Protein AF-A0A060CLJ3-F1 (afdb_monomer_lite)

Secondary structure (DSSP, 8-state):
--EEEEEEESS-TTHHHHHHHHHHT-S---EEEEEEE-S--HHHHHHHHHTTT-TTEEEEE--

InterPro domains:
  IPR001173 Glycosyltransferase 2-like [PF00535] (4-61)
  IPR029044 Nucleotide-diphospho-sugar transferases [G3DSA:3.90.550.10] (2-63)
  IPR029044 Nucleotide-diphospho-sugar transferases [SSF53448] (2-62)
  IPR050834 Glycosyltransferase 2 family enzymes [PTHR43685] (3-63)

Radius of gyra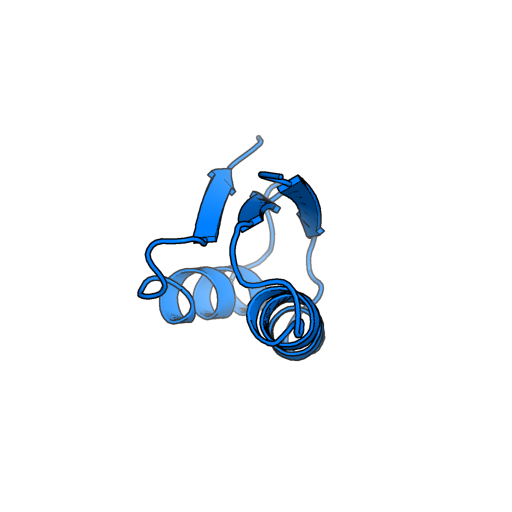tion: 11.32 Å; chains: 1; bounding box: 23×19×32 Å

pLDDT: mean 94.04, std 5.14, range [64.44, 98.06]

Structure (mmCIF, N/CA/C/O backbone):
data_AF-A0A060CLJ3-F1
#
_entry.id   AF-A0A060CLJ3-F1
#
loop_
_atom_site.group_PDB
_atom_site.id
_atom_site.type_symbol
_atom_site.label_atom_id
_atom_site.label_alt_id
_atom_site.label_comp_id
_atom_site.label_asym_id
_atom_site.label_entity_id
_atom_site.label_seq_id
_atom_site.pdbx_PDB_ins_code
_atom_site.Cartn_x
_atom_site.Cartn_y
_atom_site.Cartn_z
_atom_site.occupancy
_atom_site.B_iso_or_equiv
_atom_site.auth_seq_id
_atom_site.auth_comp_id
_atom_site.auth_asym_id
_atom_site.auth_atom_id
_atom_site.pdbx_PDB_model_num
ATOM 1 N N . MET A 1 1 ? -10.714 9.589 17.897 1.00 77.50 1 MET A N 1
ATOM 2 C CA . MET A 1 1 ? -10.261 10.637 16.958 1.00 77.50 1 MET A CA 1
ATOM 3 C C . MET A 1 1 ? -9.635 9.876 15.826 1.00 77.50 1 MET A C 1
ATOM 5 O O . MET A 1 1 ? -8.777 9.052 16.113 1.00 77.50 1 MET A O 1
ATOM 9 N N . LYS A 1 2 ? -10.098 10.119 14.605 1.00 90.00 2 LYS A N 1
ATOM 10 C CA . LYS A 1 2 ? -9.642 9.382 13.437 1.00 90.00 2 LYS A CA 1
ATOM 11 C C . LYS A 1 2 ? -8.505 10.138 12.763 1.00 90.00 2 LYS A C 1
ATOM 13 O O . LYS A 1 2 ? -8.648 11.337 12.523 1.00 90.00 2 LYS A O 1
ATOM 18 N N . PHE A 1 3 ? -7.403 9.450 12.485 1.00 96.25 3 PHE A N 1
ATOM 19 C CA . PHE A 1 3 ? -6.230 10.022 11.825 1.00 96.25 3 PHE A CA 1
ATOM 20 C C . PHE A 1 3 ? -6.098 9.506 10.393 1.00 96.25 3 PHE A C 1
ATOM 22 O O . PHE A 1 3 ? -6.349 8.335 10.121 1.00 96.25 3 PHE A O 1
ATOM 29 N N . SER A 1 4 ? -5.6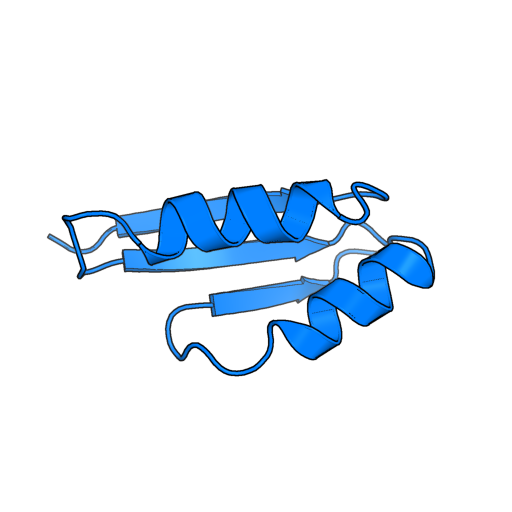49 10.370 9.490 1.00 97.31 4 SER A N 1
ATOM 30 C CA . SER A 1 4 ? -5.226 9.969 8.149 1.00 97.31 4 SER A CA 1
ATOM 31 C C . SER A 1 4 ? -3.723 10.199 8.046 1.00 97.31 4 SER A C 1
ATOM 33 O O . SER A 1 4 ? -3.255 11.337 8.117 1.00 97.31 4 SER A O 1
ATOM 35 N N . CYS A 1 5 ? -2.962 9.116 7.925 1.00 97.62 5 CYS A N 1
ATOM 36 C CA . CYS A 1 5 ? -1.520 9.149 7.723 1.00 97.62 5 CYS A CA 1
ATOM 37 C C . CYS A 1 5 ? -1.236 9.056 6.225 1.00 97.62 5 CYS A C 1
ATOM 39 O O . CYS A 1 5 ? -1.709 8.135 5.564 1.00 97.62 5 CYS A O 1
ATOM 41 N N . ILE A 1 6 ? -0.463 10.001 5.695 1.00 98.06 6 ILE A N 1
ATOM 42 C CA . ILE A 1 6 ? -0.046 10.000 4.292 1.00 98.06 6 ILE A CA 1
ATOM 43 C C . ILE A 1 6 ? 1.433 9.633 4.254 1.00 98.06 6 ILE A C 1
ATOM 45 O O . ILE A 1 6 ? 2.245 10.262 4.933 1.00 98.06 6 ILE A O 1
ATOM 49 N N . MET A 1 7 ? 1.763 8.608 3.478 1.00 97.44 7 MET A N 1
ATOM 50 C CA . MET A 1 7 ? 3.124 8.146 3.236 1.00 97.44 7 MET A CA 1
ATOM 51 C C . MET A 1 7 ? 3.361 8.151 1.733 1.00 97.44 7 MET A C 1
ATOM 53 O O . MET A 1 7 ? 2.506 7.706 0.976 1.00 97.44 7 MET A O 1
ATOM 57 N N . THR A 1 8 ? 4.504 8.656 1.300 1.00 97.12 8 THR A N 1
ATOM 58 C CA . THR A 1 8 ? 4.946 8.590 -0.095 1.00 97.12 8 THR A CA 1
ATOM 59 C C . THR A 1 8 ? 6.029 7.531 -0.220 1.00 97.12 8 THR A C 1
ATOM 61 O O . THR A 1 8 ? 6.803 7.355 0.723 1.00 97.12 8 THR A O 1
ATOM 64 N N . THR A 1 9 ? 6.115 6.861 -1.363 1.00 96.44 9 THR A N 1
ATOM 65 C CA . THR A 1 9 ? 7.211 5.935 -1.657 1.00 96.44 9 THR A CA 1
ATOM 66 C C . THR A 1 9 ? 7.670 6.061 -3.104 1.00 96.44 9 THR A C 1
ATOM 68 O O . THR A 1 9 ? 6.865 6.341 -3.994 1.00 96.44 9 THR A O 1
ATOM 71 N N . PHE A 1 10 ? 8.976 5.886 -3.306 1.00 96.50 10 PHE A N 1
ATOM 72 C CA . PHE A 1 10 ? 9.600 5.789 -4.621 1.00 96.50 10 PHE A CA 1
ATOM 73 C C . PHE A 1 10 ? 10.888 4.966 -4.523 1.00 96.50 10 PHE A C 1
ATOM 75 O O . PHE A 1 10 ? 11.896 5.444 -4.003 1.00 96.50 10 PHE A O 1
ATOM 82 N N . ASN A 1 11 ? 10.869 3.731 -5.029 1.00 95.19 11 ASN A N 1
ATOM 83 C CA . ASN A 1 11 ? 12.026 2.818 -5.038 1.00 95.19 11 ASN A CA 1
ATOM 84 C C . ASN A 1 11 ? 12.632 2.518 -3.647 1.00 95.19 11 ASN A C 1
ATOM 86 O O . ASN A 1 11 ? 13.835 2.289 -3.519 1.00 95.19 11 ASN A O 1
ATOM 90 N N . ASP A 1 12 ? 11.810 2.505 -2.592 1.00 90.50 12 ASP A N 1
ATOM 91 C CA . ASP A 1 12 ? 12.272 2.287 -1.210 1.00 90.50 12 ASP A CA 1
ATOM 92 C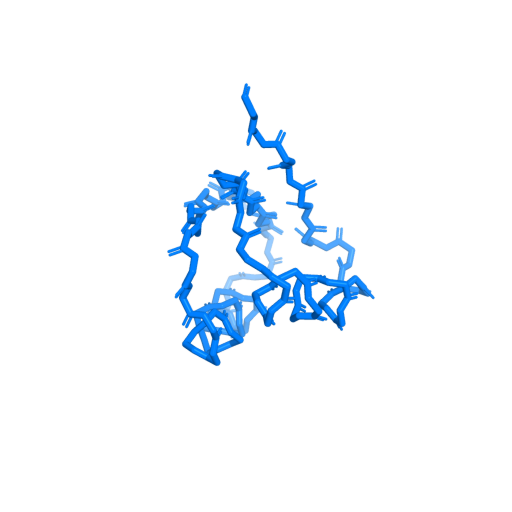 C . ASP A 1 12 ? 12.556 0.812 -0.871 1.00 90.50 12 ASP A C 1
ATOM 94 O O . ASP A 1 12 ? 13.121 0.509 0.188 1.00 90.50 12 ASP A O 1
ATOM 98 N N . GLY A 1 13 ? 12.158 -0.121 -1.745 1.00 90.31 13 GLY A N 1
ATOM 99 C CA . GLY A 1 13 ? 12.359 -1.553 -1.543 1.00 90.31 13 GLY A CA 1
ATOM 100 C C . GLY A 1 13 ? 11.896 -2.016 -0.157 1.00 90.31 13 GLY A C 1
ATOM 101 O O . GLY A 1 13 ? 10.808 -1.682 0.308 1.00 90.31 13 GLY A O 1
ATOM 102 N N . GLU A 1 14 ? 12.730 -2.787 0.541 1.00 89.50 14 GLU A N 1
ATOM 103 C CA . GLU A 1 14 ? 12.348 -3.439 1.802 1.00 89.50 14 GLU A CA 1
ATOM 104 C C . GLU A 1 14 ? 12.079 -2.461 2.966 1.00 89.50 14 GLU A C 1
ATOM 106 O O . GLU A 1 14 ? 11.325 -2.785 3.890 1.00 89.50 14 GLU A O 1
ATOM 111 N N . MET A 1 15 ? 12.620 -1.237 2.912 1.00 93.44 15 MET A N 1
ATOM 112 C CA . MET A 1 15 ? 12.341 -0.204 3.922 1.00 93.44 15 MET A CA 1
ATOM 113 C C . MET A 1 15 ? 10.857 0.175 3.948 1.00 93.44 15 MET A C 1
ATOM 115 O O . MET A 1 15 ? 10.322 0.503 5.010 1.00 93.44 15 MET A O 1
ATOM 119 N N . LEU A 1 16 ? 10.163 0.051 2.812 1.00 95.75 16 LEU A N 1
ATOM 120 C CA . LEU A 1 16 ? 8.730 0.302 2.715 1.00 95.75 16 LEU A CA 1
ATOM 121 C C . LEU A 1 16 ? 7.926 -0.590 3.669 1.00 95.75 16 LEU A C 1
ATOM 123 O O . LEU A 1 16 ? 7.016 -0.109 4.347 1.00 95.75 16 LEU A O 1
ATOM 127 N N . ARG A 1 17 ? 8.287 -1.875 3.79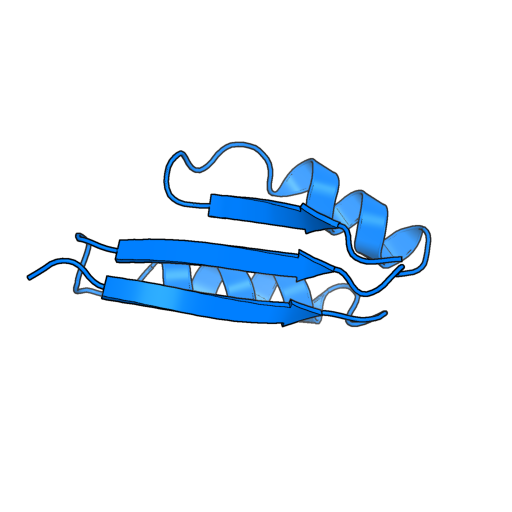0 1.00 95.00 17 ARG A N 1
ATOM 128 C CA . ARG A 1 17 ? 7.590 -2.805 4.695 1.00 95.00 17 ARG A CA 1
ATOM 129 C C . ARG A 1 17 ? 7.705 -2.367 6.143 1.00 95.00 17 ARG A C 1
ATOM 131 O O . ARG A 1 17 ? 6.712 -2.384 6.869 1.00 95.00 17 ARG A O 1
ATOM 138 N N . GLN A 1 18 ? 8.909 -1.977 6.554 1.00 96.06 18 GLN A N 1
ATOM 139 C CA . GLN A 1 18 ? 9.174 -1.539 7.922 1.00 96.06 18 GLN A CA 1
ATOM 140 C C . GLN A 1 18 ? 8.397 -0.259 8.236 1.00 96.06 18 GLN A C 1
ATOM 142 O O . GLN A 1 18 ? 7.734 -0.181 9.271 1.00 96.06 18 GLN A O 1
ATOM 147 N N . SER A 1 19 ? 8.405 0.704 7.312 1.00 96.88 19 SER A N 1
ATOM 148 C CA . SER A 1 19 ? 7.669 1.963 7.442 1.00 96.88 19 SER A CA 1
ATOM 149 C C . SER A 1 19 ? 6.161 1.736 7.544 1.00 96.88 19 SER A C 1
ATOM 151 O O . SER A 1 19 ? 5.534 2.213 8.492 1.00 96.88 19 SER A O 1
ATOM 153 N N . VAL A 1 20 ? 5.576 0.947 6.639 1.00 96.94 20 VAL A N 1
ATOM 154 C CA . VAL A 1 20 ? 4.138 0.627 6.657 1.00 96.94 20 VAL A CA 1
ATOM 155 C C . VAL A 1 20 ? 3.759 -0.109 7.943 1.00 96.94 20 VAL A C 1
ATOM 157 O O . VAL A 1 20 ? 2.806 0.285 8.619 1.00 96.94 20 VAL A O 1
ATOM 160 N N . ALA A 1 21 ? 4.539 -1.117 8.346 1.00 96.00 21 ALA A N 1
ATOM 161 C CA . ALA A 1 21 ? 4.308 -1.846 9.591 1.00 96.00 21 ALA A CA 1
ATOM 162 C C . ALA A 1 21 ? 4.406 -0.936 10.826 1.00 96.00 21 ALA A C 1
ATOM 164 O O . ALA A 1 21 ? 3.627 -1.098 11.766 1.00 96.00 21 ALA A O 1
ATOM 165 N N . SER A 1 22 ? 5.320 0.041 10.827 1.00 96.75 22 SER A N 1
ATOM 166 C CA . SER A 1 22 ? 5.467 0.986 11.938 1.00 96.75 22 SER A CA 1
ATOM 167 C C . SER A 1 22 ? 4.206 1.829 12.150 1.00 96.75 22 SER A C 1
ATOM 169 O O . SER A 1 22 ? 3.817 2.061 13.294 1.00 96.75 22 SER A O 1
ATOM 171 N N . VAL A 1 23 ? 3.527 2.234 11.070 1.00 97.00 23 VAL A N 1
ATOM 172 C CA . VAL A 1 23 ? 2.294 3.033 11.138 1.00 97.00 23 VAL A CA 1
ATOM 173 C C . VAL A 1 23 ? 1.085 2.158 11.468 1.00 97.00 23 VAL A C 1
ATOM 175 O O . VAL A 1 23 ? 0.280 2.513 12.326 1.00 97.00 23 VAL A O 1
ATOM 178 N N . LEU A 1 24 ? 0.954 0.986 10.843 1.00 95.88 24 LEU A N 1
ATOM 179 C CA . LEU A 1 24 ? -0.206 0.112 11.060 1.00 95.88 24 LEU A CA 1
ATOM 180 C C . LEU A 1 24 ? -0.249 -0.514 12.468 1.00 95.88 24 LEU A C 1
ATOM 182 O O . LEU A 1 24 ? -1.337 -0.868 12.936 1.00 95.88 24 LEU A O 1
ATOM 186 N N . ASN A 1 25 ? 0.898 -0.604 13.153 1.00 96.25 25 ASN A N 1
ATOM 187 C CA . ASN A 1 25 ? 1.031 -1.132 14.518 1.00 96.25 25 ASN A CA 1
ATOM 188 C C . ASN A 1 25 ? 1.045 -0.051 15.617 1.00 96.25 25 ASN A C 1
ATOM 190 O O . ASN A 1 25 ? 1.441 -0.329 16.751 1.00 96.25 25 ASN A O 1
ATOM 194 N N . GLN A 1 26 ? 0.635 1.183 15.315 1.00 96.25 26 GLN A N 1
ATOM 195 C CA . GLN A 1 26 ? 0.513 2.227 16.334 1.00 96.25 26 GLN A CA 1
ATOM 196 C C . GLN A 1 26 ? -0.531 1.861 17.401 1.00 96.25 26 GLN A C 1
ATOM 198 O O . GLN A 1 26 ? -1.545 1.221 17.125 1.00 96.25 26 GLN A O 1
ATOM 203 N N . SER A 1 27 ? -0.312 2.325 18.635 1.00 95.19 27 SER A N 1
ATOM 204 C CA . SER A 1 27 ? -1.247 2.121 19.755 1.00 95.19 27 SER A CA 1
ATOM 205 C C . SER A 1 27 ? -2.592 2.831 19.554 1.00 95.19 27 SER A C 1
ATOM 207 O O . SER A 1 27 ? -3.601 2.436 20.139 1.00 95.19 27 SER A O 1
ATOM 209 N N . CYS A 1 28 ? -2.629 3.862 18.707 1.00 90.94 28 CYS A N 1
ATOM 210 C CA . CYS A 1 28 ? -3.860 4.474 18.226 1.00 90.94 28 CYS A CA 1
ATOM 211 C C . CYS A 1 28 ? -4.367 3.716 16.988 1.00 90.94 28 CYS A C 1
ATOM 213 O O . CYS A 1 28 ? -3.826 3.875 15.899 1.00 90.94 28 CYS A O 1
ATOM 215 N N . GLY A 1 29 ? -5.403 2.888 17.153 1.00 86.75 29 GLY A N 1
ATOM 216 C CA . GLY A 1 29 ? -5.920 2.034 16.074 1.00 86.75 29 GLY A CA 1
ATOM 217 C C . GLY A 1 29 ? -6.899 2.706 15.102 1.00 86.75 29 GLY A C 1
ATOM 218 O O . GLY A 1 29 ? -7.173 2.148 14.042 1.00 86.75 29 GLY A O 1
ATOM 219 N N . ASP A 1 30 ? -7.427 3.885 15.446 1.00 95.75 30 ASP A N 1
ATOM 220 C CA . ASP A 1 30 ? -8.385 4.643 14.626 1.00 95.75 30 ASP A CA 1
ATOM 221 C C . ASP A 1 30 ? -7.637 5.505 13.593 1.00 95.75 30 ASP A C 1
ATOM 223 O O . ASP A 1 30 ? -7.600 6.735 13.679 1.00 95.75 30 ASP A O 1
ATOM 227 N N . LEU A 1 31 ? -6.972 4.836 12.644 1.00 96.81 31 LEU A N 1
ATOM 228 C CA . LEU A 1 31 ? -6.241 5.471 11.548 1.00 96.81 31 LEU A CA 1
ATOM 229 C C . LEU A 1 31 ? -6.524 4.819 10.192 1.00 96.81 31 LEU A C 1
ATOM 231 O O . LEU A 1 31 ? -6.871 3.639 10.110 1.00 96.81 31 LEU A O 1
ATOM 235 N N . GLU A 1 32 ? -6.324 5.589 9.129 1.00 97.44 32 GLU A N 1
ATOM 236 C CA . GLU A 1 32 ? -6.103 5.089 7.770 1.00 97.44 32 GLU A CA 1
ATOM 237 C C . GLU A 1 32 ? -4.698 5.484 7.296 1.00 97.44 32 GLU A C 1
ATOM 239 O O . GLU A 1 32 ? -4.183 6.543 7.665 1.00 97.44 32 GLU A O 1
ATOM 244 N N . LEU A 1 33 ? -4.087 4.637 6.473 1.00 97.75 33 LEU A N 1
ATOM 245 C CA . LEU A 1 33 ? -2.809 4.889 5.822 1.00 97.75 33 LEU A CA 1
ATOM 246 C C . LEU A 1 33 ? -3.029 5.004 4.313 1.00 97.75 33 LEU A C 1
ATOM 248 O O . LEU A 1 33 ? -3.416 4.040 3.653 1.00 97.75 33 LEU A O 1
ATOM 252 N N . LEU A 1 34 ? -2.764 6.192 3.777 1.00 97.62 34 LEU A N 1
ATOM 253 C CA . LEU A 1 34 ? -2.728 6.467 2.347 1.00 97.62 34 LEU A CA 1
ATOM 254 C C . LEU A 1 34 ? -1.270 6.397 1.889 1.00 97.62 34 LEU A C 1
ATOM 256 O O . LEU A 1 34 ? -0.473 7.268 2.235 1.00 97.62 34 LEU A O 1
ATOM 260 N N . LEU A 1 35 ? -0.927 5.351 1.142 1.00 97.38 35 LEU A N 1
ATOM 261 C CA . LEU A 1 35 ? 0.404 5.150 0.583 1.00 97.38 35 LEU A CA 1
ATOM 262 C C . LEU A 1 35 ? 0.405 5.581 -0.885 1.00 97.38 35 LEU A C 1
ATOM 264 O O . LEU A 1 35 ? -0.215 4.924 -1.717 1.00 97.38 35 LEU A O 1
ATOM 268 N N . VAL A 1 36 ? 1.063 6.694 -1.183 1.00 97.50 36 VAL A N 1
ATOM 269 C CA . VAL A 1 36 ? 1.174 7.258 -2.530 1.00 97.50 36 VAL A CA 1
ATOM 270 C C . VAL A 1 36 ? 2.458 6.748 -3.175 1.00 97.50 36 VAL A C 1
ATOM 272 O O . VAL A 1 36 ? 3.544 7.013 -2.662 1.00 97.50 36 VAL A O 1
ATOM 275 N N . ASP A 1 37 ? 2.326 6.006 -4.269 1.00 96.75 37 ASP A N 1
ATOM 276 C CA . ASP A 1 37 ? 3.449 5.467 -5.043 1.00 96.75 37 ASP A CA 1
ATOM 277 C C . ASP A 1 37 ? 3.712 6.342 -6.275 1.00 96.75 37 ASP A C 1
ATOM 279 O O . ASP A 1 37 ? 2.814 6.499 -7.101 1.00 96.75 37 ASP A O 1
ATOM 283 N N . ASP A 1 38 ? 4.920 6.900 -6.399 1.00 96.12 38 ASP A N 1
ATOM 284 C CA . ASP A 1 38 ? 5.315 7.838 -7.470 1.00 96.12 38 ASP A CA 1
ATOM 285 C C . ASP A 1 38 ? 5.948 7.116 -8.678 1.00 96.12 38 ASP A C 1
ATOM 287 O O . ASP A 1 38 ? 6.997 7.500 -9.193 1.00 96.12 38 ASP A O 1
ATOM 291 N N . GLY A 1 39 ? 5.341 6.000 -9.093 1.00 94.62 39 GLY A N 1
ATOM 292 C CA . GLY A 1 39 ? 5.813 5.197 -10.222 1.00 94.62 39 GLY A CA 1
ATOM 293 C C . GLY A 1 39 ? 7.066 4.377 -9.912 1.00 94.62 39 GLY A C 1
ATOM 294 O O . GLY A 1 39 ? 8.035 4.414 -10.678 1.00 94.62 39 GLY A O 1
ATOM 295 N N . SER A 1 40 ? 7.060 3.643 -8.794 1.00 95.88 40 SER A N 1
ATOM 296 C CA . SER A 1 40 ? 8.215 2.840 -8.388 1.00 95.88 40 SER A CA 1
ATOM 297 C C . SER A 1 40 ? 8.537 1.680 -9.339 1.00 95.88 40 SER A C 1
ATOM 299 O O . SER A 1 40 ? 7.740 1.229 -10.164 1.00 95.88 40 SER A O 1
ATOM 301 N N . ASP A 1 41 ? 9.748 1.159 -9.178 1.00 94.56 41 ASP A N 1
ATOM 302 C CA . ASP A 1 41 ? 10.275 -0.001 -9.869 1.00 94.56 41 ASP A CA 1
ATOM 303 C C . ASP A 1 41 ? 9.566 -1.314 -9.490 1.00 94.56 41 ASP A C 1
ATOM 305 O O . ASP A 1 41 ? 8.738 -1.395 -8.576 1.00 94.56 41 ASP A O 1
ATOM 309 N N . VAL A 1 42 ? 9.897 -2.376 -10.231 1.00 93.19 42 VAL A N 1
ATOM 310 C CA . VAL A 1 42 ? 9.313 -3.711 -10.034 1.00 93.19 42 VAL A CA 1
ATOM 311 C C . VAL A 1 42 ? 9.509 -4.226 -8.598 1.00 93.19 42 VAL A C 1
ATOM 313 O O . VAL A 1 42 ? 8.508 -4.612 -7.995 1.00 93.19 42 VAL A O 1
ATOM 316 N N . PRO A 1 43 ? 10.719 -4.188 -7.997 1.00 93.75 43 PRO A N 1
ATOM 317 C CA . PRO A 1 43 ? 10.914 -4.611 -6.608 1.00 93.75 43 PRO A CA 1
ATOM 318 C C . PRO A 1 43 ? 9.970 -3.937 -5.609 1.00 93.75 43 PRO A C 1
ATOM 320 O O . PRO A 1 43 ? 9.399 -4.601 -4.742 1.00 93.75 43 PRO A O 1
ATOM 323 N N . THR A 1 44 ? 9.786 -2.624 -5.724 1.00 94.38 44 THR A N 1
ATOM 324 C CA . THR A 1 44 ? 8.923 -1.869 -4.809 1.00 94.38 44 THR A CA 1
ATOM 325 C C . THR A 1 44 ? 7.447 -2.150 -5.086 1.00 94.38 44 THR A C 1
ATOM 327 O O . THR A 1 44 ? 6.658 -2.317 -4.154 1.00 94.38 44 THR A O 1
ATOM 330 N N . THR A 1 45 ? 7.079 -2.308 -6.357 1.00 93.06 45 THR A N 1
ATOM 331 C CA . THR A 1 45 ? 5.722 -2.689 -6.774 1.00 93.06 45 THR A CA 1
ATOM 332 C C . THR A 1 45 ? 5.316 -4.062 -6.228 1.00 93.06 45 THR A C 1
ATOM 334 O O . THR A 1 45 ? 4.204 -4.218 -5.718 1.00 93.06 45 THR A O 1
ATOM 337 N N . ASP A 1 46 ? 6.216 -5.048 -6.238 1.00 95.06 46 ASP A N 1
ATOM 338 C CA . ASP A 1 46 ? 5.959 -6.374 -5.654 1.00 95.06 46 ASP A CA 1
ATOM 339 C C . ASP A 1 46 ? 5.675 -6.286 -4.144 1.00 95.06 46 ASP A C 1
ATOM 341 O O . ASP A 1 46 ? 4.813 -6.989 -3.600 1.00 95.06 46 ASP A O 1
ATOM 345 N N . ILE A 1 47 ? 6.359 -5.370 -3.452 1.00 95.06 47 ILE A N 1
ATOM 346 C CA . ILE A 1 47 ? 6.113 -5.093 -2.036 1.00 95.06 47 ILE A CA 1
ATOM 347 C C . ILE A 1 47 ? 4.734 -4.460 -1.852 1.00 95.06 47 ILE A C 1
ATOM 349 O O . ILE A 1 47 ? 3.967 -4.951 -1.020 1.00 95.06 47 ILE A O 1
ATOM 353 N N . LEU A 1 48 ? 4.383 -3.445 -2.644 1.00 94.25 48 LEU A N 1
ATOM 354 C CA . LEU A 1 48 ? 3.061 -2.810 -2.618 1.00 94.25 48 LEU A CA 1
ATOM 355 C C . LEU A 1 48 ? 1.930 -3.831 -2.796 1.00 94.25 48 LEU A C 1
ATOM 357 O O . LEU A 1 48 ? 0.970 -3.827 -2.025 1.00 94.25 48 LEU A O 1
ATOM 361 N N . ILE A 1 49 ? 2.070 -4.756 -3.749 1.00 93.38 49 ILE A N 1
ATOM 362 C CA . ILE A 1 49 ? 1.102 -5.839 -3.977 1.00 93.38 49 ILE A CA 1
ATOM 363 C C . ILE A 1 49 ? 0.978 -6.722 -2.733 1.00 93.38 49 ILE A C 1
ATOM 365 O O . ILE A 1 49 ? -0.129 -7.016 -2.288 1.00 93.38 49 ILE A O 1
ATOM 369 N N . SER A 1 50 ? 2.101 -7.107 -2.123 1.00 93.69 50 SER A N 1
ATOM 370 C CA . SER A 1 50 ? 2.088 -7.968 -0.933 1.00 93.69 50 SER A CA 1
ATOM 371 C C . SER A 1 50 ? 1.502 -7.309 0.324 1.00 93.69 50 SER A C 1
ATOM 373 O O . SER A 1 50 ? 1.150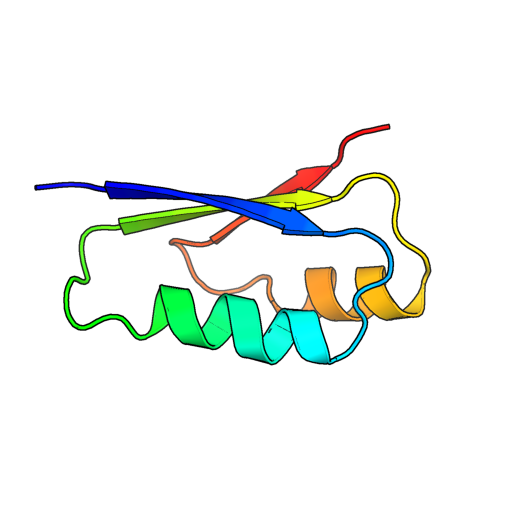 -8.011 1.270 1.00 93.69 50 SER A O 1
ATOM 375 N N . LEU A 1 51 ? 1.411 -5.976 0.356 1.00 93.19 51 LEU A N 1
ATOM 376 C CA . LEU A 1 51 ? 0.805 -5.224 1.457 1.00 93.19 51 LEU A CA 1
ATOM 377 C C . LEU A 1 51 ? -0.724 -5.122 1.331 1.00 93.19 51 LEU A C 1
ATOM 379 O O . LEU A 1 51 ? -1.387 -4.701 2.282 1.00 93.19 51 LEU A O 1
ATOM 383 N N . GLN A 1 52 ? -1.302 -5.515 0.190 1.00 85.75 52 GLN A N 1
ATOM 384 C CA . GLN A 1 52 ? -2.750 -5.535 0.004 1.00 85.75 52 GLN A CA 1
ATOM 385 C C . GLN A 1 52 ? -3.377 -6.584 0.933 1.00 85.75 52 GLN A C 1
ATOM 387 O O . GLN A 1 52 ? -3.264 -7.788 0.716 1.00 85.75 52 GLN A O 1
ATOM 392 N N . GLY A 1 53 ? -4.029 -6.123 1.999 1.00 89.00 53 GLY A N 1
ATOM 393 C CA . GLY A 1 53 ? -4.669 -7.005 2.975 1.00 89.00 53 GLY A CA 1
ATOM 394 C C . GLY A 1 53 ? -5.134 -6.302 4.246 1.00 89.00 53 GLY A C 1
ATOM 395 O O . GLY A 1 53 ? -6.145 -6.704 4.819 1.00 89.00 53 GLY A O 1
ATOM 396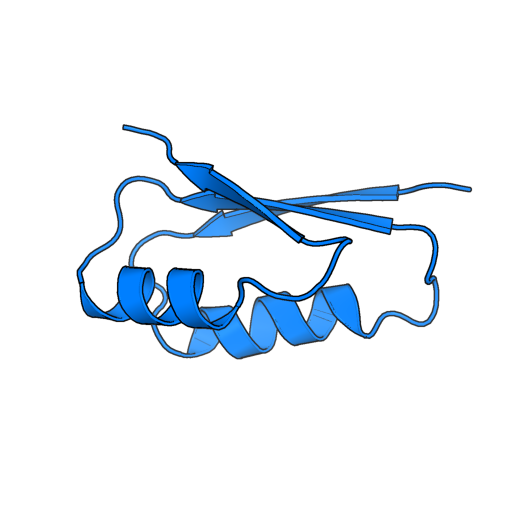 N N . ASP A 1 54 ? -4.457 -5.231 4.672 1.00 92.88 54 ASP A N 1
ATOM 397 C CA . ASP A 1 54 ? -4.940 -4.420 5.796 1.00 92.88 54 ASP A CA 1
ATOM 398 C C . ASP A 1 54 ? -6.058 -3.469 5.315 1.00 92.88 54 ASP A C 1
ATOM 400 O O . ASP A 1 54 ? -5.818 -2.666 4.410 1.00 92.88 54 ASP A O 1
ATOM 404 N N . PRO A 1 55 ? -7.270 -3.505 5.907 1.00 94.44 55 PRO A N 1
ATOM 405 C CA . PRO A 1 55 ? -8.384 -2.644 5.499 1.00 94.44 55 PRO A CA 1
ATOM 406 C C . PRO A 1 55 ? -8.131 -1.148 5.742 1.00 94.44 55 PRO A C 1
ATOM 408 O O . PRO A 1 55 ? -8.877 -0.310 5.232 1.00 94.44 55 PRO A O 1
ATOM 411 N N . ARG A 1 56 ? -7.111 -0.798 6.533 1.00 96.12 56 ARG A N 1
ATOM 412 C CA . ARG A 1 56 ? -6.709 0.586 6.808 1.00 96.12 56 ARG A CA 1
ATOM 413 C C . ARG A 1 56 ? -5.710 1.117 5.783 1.00 96.12 56 ARG A C 1
ATOM 415 O O . ARG A 1 56 ? -5.504 2.326 5.751 1.00 96.12 56 ARG A O 1
ATOM 422 N N . LEU A 1 57 ? -5.092 0.256 4.971 1.00 97.38 57 LEU A N 1
ATOM 423 C CA . LEU A 1 57 ? -4.115 0.648 3.959 1.00 97.38 57 LEU A CA 1
ATOM 424 C C . LEU A 1 57 ? -4.792 0.856 2.602 1.00 97.38 57 LEU A C 1
ATOM 426 O O . LEU A 1 57 ? -5.478 -0.023 2.082 1.00 97.38 57 LEU A O 1
ATOM 430 N N . ARG A 1 58 ? -4.545 2.013 1.990 1.00 97.06 58 ARG A N 1
ATOM 431 C CA . ARG A 1 58 ? -4.951 2.322 0.618 1.00 97.06 58 ARG A CA 1
ATOM 432 C C . ARG A 1 58 ? -3.734 2.773 -0.169 1.00 97.06 58 ARG A C 1
ATOM 434 O O . ARG A 1 58 ? -3.082 3.739 0.211 1.00 97.06 58 ARG A O 1
ATOM 441 N N . ILE A 1 59 ? -3.459 2.080 -1.266 1.00 96.56 59 ILE A N 1
ATOM 442 C CA . ILE A 1 59 ? -2.358 2.403 -2.173 1.00 96.56 59 ILE A CA 1
ATOM 443 C C . ILE A 1 59 ? -2.913 3.273 -3.301 1.00 96.56 59 ILE A C 1
ATOM 445 O O . ILE A 1 59 ? -3.919 2.920 -3.921 1.00 96.56 59 ILE A O 1
ATOM 449 N N . LEU A 1 60 ? -2.285 4.422 -3.529 1.00 96.12 60 LEU A N 1
ATOM 450 C CA . LEU A 1 60 ? -2.661 5.411 -4.531 1.00 96.12 60 LEU A CA 1
ATOM 451 C C . LEU A 1 60 ? -1.501 5.553 -5.527 1.00 96.12 60 LEU A C 1
ATOM 453 O O . LEU A 1 60 ? -0.482 6.138 -5.167 1.00 96.12 60 LEU A O 1
ATOM 457 N N . PRO A 1 61 ? -1.617 5.023 -6.752 1.00 94.00 61 PRO A N 1
ATOM 458 C CA . PRO A 1 61 ? -0.599 5.242 -7.769 1.00 94.00 61 PRO A CA 1
ATOM 459 C C . PRO A 1 61 ? -0.667 6.685 -8.287 1.00 94.00 61 PRO A C 1
ATOM 461 O O . PRO A 1 61 ? -1.756 7.200 -8.566 1.00 94.00 61 PRO A O 1
ATOM 464 N N . GLN A 1 62 ? 0.494 7.311 -8.441 1.00 88.75 62 GLN A N 1
ATOM 465 C CA . GLN A 1 62 ? 0.687 8.607 -9.076 1.00 88.75 62 GLN A CA 1
ATOM 466 C C . GLN A 1 62 ? 1.696 8.437 -10.224 1.00 88.75 62 GLN A C 1
ATOM 468 O O . GLN A 1 62 ? 2.717 7.774 -10.068 1.00 88.75 62 GLN A O 1
ATOM 473 N N . ALA A 1 63 ? 1.351 8.970 -11.397 1.00 64.44 63 ALA A N 1
ATOM 474 C CA . ALA A 1 63 ? 2.136 8.909 -12.629 1.00 64.44 63 ALA A CA 1
ATOM 475 C C . ALA A 1 63 ? 2.087 10.259 -13.349 1.00 64.44 63 ALA A C 1
ATOM 477 O O . ALA A 1 63 ? 1.043 10.946 -13.219 1.00 64.44 63 ALA A O 1
#

Foldseek 3Di:
DAEEAEAEDAQPAPVVVVVVCVVCPDPPNRYAYEYEYADHDPRVVVVVVVPPDDPRYDYHYDD

Organism: NCBI:txid174390

Sequence (63 aa):
MKFSCIMTTFNDGEMLRQSVASVLNQSCGDLELLLVDDGSDVPTTDILISLQGDPRLRILPQA